Protein AF-A0A5B0SHK6-F1 (afdb_monomer_lite)

Structure (mmCIF, N/CA/C/O backbone):
data_AF-A0A5B0SHK6-F1
#
_entry.id   AF-A0A5B0SHK6-F1
#
loop_
_atom_site.group_PDB
_atom_site.id
_atom_site.type_symbol
_atom_site.label_atom_id
_atom_site.label_alt_id
_atom_site.label_comp_id
_atom_site.label_asym_id
_atom_site.label_entity_id
_atom_site.label_seq_id
_atom_site.pdbx_PDB_ins_code
_atom_site.Cartn_x
_atom_site.Cartn_y
_atom_site.Cartn_z
_atom_site.occupancy
_atom_site.B_iso_or_equiv
_atom_site.auth_seq_id
_atom_site.auth_comp_id
_atom_site.auth_asym_id
_atom_site.auth_atom_id
_atom_site.pdbx_PDB_model_num
ATOM 1 N N . MET A 1 1 ? 5.334 30.675 -47.150 1.00 44.50 1 MET A N 1
ATOM 2 C CA . MET A 1 1 ? 5.405 29.320 -46.561 1.00 44.50 1 MET A CA 1
ATOM 3 C C . MET A 1 1 ? 6.608 29.269 -45.639 1.00 44.50 1 MET A C 1
ATOM 5 O O . MET A 1 1 ? 7.702 29.411 -46.155 1.00 44.50 1 MET A O 1
ATOM 9 N N . GLN A 1 2 ? 6.407 29.145 -44.325 1.00 49.78 2 GLN A N 1
ATOM 10 C CA . GLN A 1 2 ? 7.325 28.514 -43.357 1.00 49.78 2 GLN A CA 1
ATOM 11 C C . GLN A 1 2 ? 6.732 28.705 -41.952 1.00 49.78 2 GLN A C 1
ATOM 13 O O . GLN A 1 2 ? 7.138 29.565 -41.182 1.00 49.78 2 GLN A O 1
ATOM 18 N N . VAL A 1 3 ? 5.706 27.908 -41.653 1.00 51.22 3 VAL A N 1
ATOM 19 C CA . VAL A 1 3 ? 5.102 27.777 -40.319 1.00 51.22 3 VAL A CA 1
ATOM 20 C C . VAL A 1 3 ? 5.213 26.305 -39.939 1.00 51.22 3 VAL A C 1
ATOM 22 O O . VAL A 1 3 ? 4.234 25.572 -39.962 1.00 51.22 3 VAL A O 1
ATOM 25 N N . SER A 1 4 ? 6.430 25.794 -39.760 1.00 51.03 4 SER A N 1
ATOM 26 C CA . SER A 1 4 ? 6.614 24.361 -39.480 1.00 51.03 4 SER A CA 1
ATOM 27 C C . SER A 1 4 ? 7.931 24.073 -38.770 1.00 51.03 4 SER A C 1
ATOM 29 O O . SER A 1 4 ? 8.702 23.273 -39.277 1.00 51.03 4 SER A O 1
ATOM 31 N N . LYS A 1 5 ? 8.234 24.730 -37.639 1.00 51.75 5 LYS A N 1
ATOM 32 C CA . LYS A 1 5 ? 9.347 24.315 -36.748 1.00 51.75 5 LYS A CA 1
ATOM 33 C C . LYS A 1 5 ? 9.120 24.623 -35.261 1.00 51.75 5 LYS A C 1
ATOM 35 O O . LYS A 1 5 ? 10.064 24.880 -34.526 1.00 51.75 5 LYS A O 1
ATOM 40 N N . MET A 1 6 ? 7.883 24.571 -34.790 1.00 55.31 6 MET A N 1
ATOM 41 C CA . MET A 1 6 ? 7.604 24.436 -33.359 1.00 55.31 6 MET A CA 1
ATOM 42 C C . MET A 1 6 ? 6.617 23.290 -33.210 1.00 55.31 6 MET A C 1
ATOM 44 O O . MET A 1 6 ? 5.772 23.124 -34.079 1.00 55.31 6 MET A O 1
ATOM 48 N N . ILE A 1 7 ? 6.711 22.540 -32.116 1.00 57.28 7 ILE A N 1
ATOM 49 C CA . ILE A 1 7 ? 5.933 21.331 -31.799 1.00 57.28 7 ILE A CA 1
ATOM 50 C C . ILE A 1 7 ? 6.586 20.048 -32.351 1.00 57.28 7 ILE A C 1
ATOM 52 O O . ILE A 1 7 ? 6.154 19.478 -33.349 1.00 57.28 7 ILE A O 1
ATOM 56 N N . PRO A 1 8 ? 7.641 19.563 -31.671 1.00 50.72 8 PRO A N 1
ATOM 57 C CA . PRO A 1 8 ? 7.585 18.150 -31.289 1.00 50.72 8 PRO A CA 1
ATOM 58 C C . PRO A 1 8 ? 7.971 17.895 -29.823 1.00 50.72 8 PRO A C 1
ATOM 60 O O . PRO A 1 8 ? 8.125 16.747 -29.429 1.00 50.72 8 PRO A O 1
ATOM 63 N N . ILE A 1 9 ? 8.123 18.936 -28.997 1.00 53.75 9 ILE A N 1
ATOM 64 C CA . ILE A 1 9 ? 8.550 18.766 -27.594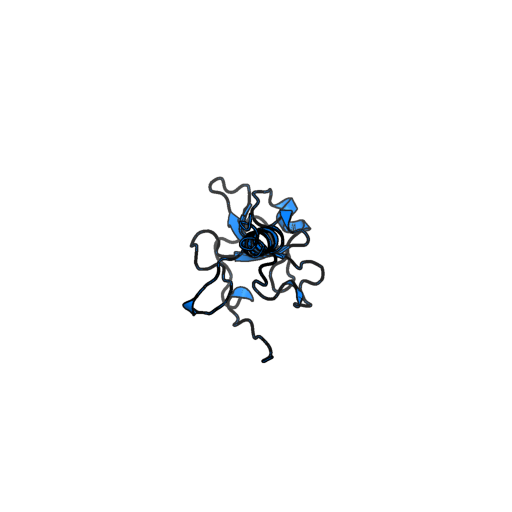 1.00 53.75 9 ILE A CA 1
ATOM 65 C C . ILE A 1 9 ? 7.351 18.450 -26.680 1.00 53.75 9 ILE A C 1
ATOM 67 O O . ILE A 1 9 ? 7.462 17.635 -25.770 1.00 53.75 9 ILE A O 1
ATOM 71 N N . SER A 1 10 ? 6.170 19.014 -26.958 1.00 49.41 10 SER A N 1
ATOM 72 C CA . SER A 1 10 ? 4.990 18.851 -26.091 1.00 49.41 10 SER A CA 1
ATOM 73 C C . SER A 1 10 ? 4.385 17.443 -26.099 1.00 49.41 10 SER A C 1
ATOM 75 O O . SER A 1 10 ? 3.747 17.056 -25.128 1.00 49.41 10 SER A O 1
ATOM 77 N N . VAL A 1 11 ? 4.593 16.657 -27.161 1.00 51.72 11 VAL A N 1
ATOM 78 C CA . VAL A 1 11 ? 4.033 15.295 -27.258 1.00 51.72 11 VAL A CA 1
ATOM 79 C C . VAL A 1 11 ? 4.858 14.291 -26.443 1.00 51.72 11 VAL A C 1
ATOM 81 O O . VAL A 1 11 ? 4.294 13.366 -25.870 1.00 51.72 11 VAL A O 1
ATOM 84 N N . VAL A 1 12 ? 6.172 14.501 -26.304 1.00 51.41 12 VAL A N 1
ATOM 85 C CA . VAL A 1 12 ? 7.051 13.590 -25.544 1.00 51.41 12 VAL A CA 1
ATOM 86 C C . VAL A 1 12 ? 6.773 13.665 -24.036 1.00 51.41 12 VAL A C 1
ATOM 88 O O . VAL A 1 12 ? 6.736 12.631 -23.373 1.00 51.41 12 VAL A O 1
ATOM 91 N N . LEU A 1 13 ? 6.493 14.862 -23.505 1.00 50.22 13 LEU A N 1
ATOM 92 C CA . LEU A 1 13 ? 6.146 15.058 -22.088 1.00 50.22 13 LEU A CA 1
ATOM 93 C C . LEU A 1 13 ? 4.796 14.424 -21.712 1.00 50.22 13 LEU A C 1
ATOM 95 O O . LEU A 1 13 ? 4.660 13.866 -20.626 1.00 50.22 13 LEU A O 1
ATOM 99 N N . LEU A 1 14 ? 3.811 14.456 -22.615 1.00 45.75 14 LEU A N 1
ATOM 100 C CA . LEU A 1 14 ? 2.497 13.851 -22.365 1.00 45.75 14 LEU A CA 1
ATOM 101 C C . LEU A 1 14 ? 2.547 12.316 -22.382 1.00 45.75 14 LEU A C 1
ATOM 103 O O . LEU A 1 14 ? 1.844 11.681 -21.603 1.00 45.75 14 LEU A O 1
ATOM 107 N N . ILE A 1 15 ? 3.404 11.717 -23.217 1.00 47.12 15 ILE A N 1
ATOM 108 C CA . ILE A 1 15 ? 3.550 10.254 -23.282 1.00 47.12 15 ILE A CA 1
ATOM 109 C C . ILE A 1 15 ? 4.300 9.719 -22.051 1.00 47.12 15 ILE A C 1
ATOM 111 O O . ILE A 1 15 ? 3.916 8.680 -21.522 1.00 47.12 15 ILE A O 1
ATOM 115 N N . GLN A 1 16 ? 5.302 10.442 -21.530 1.00 42.69 16 GLN A N 1
ATOM 116 C CA . GLN A 1 16 ? 5.944 10.070 -20.259 1.00 42.69 16 GLN A CA 1
ATOM 117 C C . GLN A 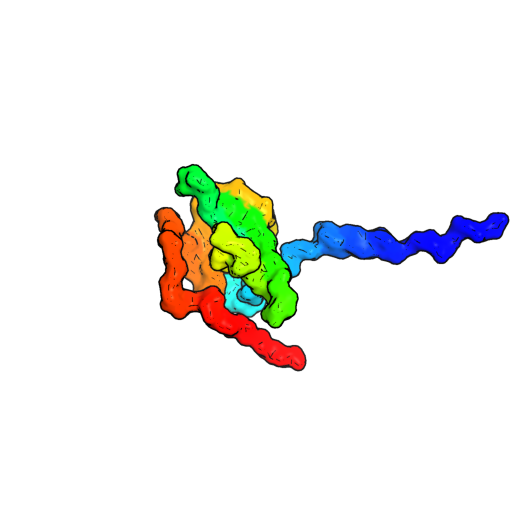1 16 ? 4.957 10.132 -19.085 1.00 42.69 16 GLN A C 1
ATOM 119 O O . GLN A 1 16 ? 4.914 9.202 -18.291 1.00 42.69 16 GLN A O 1
ATOM 124 N N . SER A 1 17 ? 4.074 11.137 -19.037 1.00 41.66 17 SER A N 1
ATOM 125 C CA . SER A 1 17 ? 3.048 11.240 -17.986 1.00 41.66 17 SER A CA 1
ATOM 126 C C . SER A 1 17 ? 2.021 10.098 -17.988 1.00 41.66 17 SER A C 1
ATOM 128 O O . SER A 1 17 ? 1.370 9.886 -16.970 1.00 41.66 17 SER A O 1
ATOM 130 N N . MET A 1 18 ? 1.844 9.387 -19.107 1.00 37.25 18 MET A N 1
ATOM 131 C CA . MET A 1 18 ? 0.902 8.264 -19.223 1.00 37.25 18 MET A CA 1
ATOM 132 C C . MET A 1 18 ? 1.572 6.891 -19.055 1.00 37.25 18 MET A C 1
ATOM 134 O O . MET A 1 18 ? 0.873 5.904 -18.858 1.00 37.25 18 MET A O 1
ATOM 138 N N . MET A 1 19 ? 2.906 6.814 -19.130 1.00 39.22 19 MET A N 1
ATOM 139 C CA . MET A 1 19 ? 3.669 5.558 -19.040 1.00 39.22 19 MET A CA 1
ATOM 140 C C . MET A 1 19 ? 4.419 5.366 -17.716 1.00 39.22 19 MET A C 1
ATOM 142 O O . MET A 1 19 ? 4.986 4.297 -17.497 1.00 39.22 19 MET A O 1
ATOM 146 N N . THR A 1 20 ? 4.442 6.355 -16.822 1.00 40.34 20 THR A N 1
ATOM 147 C CA . THR A 1 20 ? 5.224 6.266 -15.581 1.00 40.34 20 THR A CA 1
ATOM 148 C C . THR A 1 20 ? 4.419 6.692 -14.361 1.00 40.34 20 THR A C 1
ATOM 150 O O . THR A 1 20 ? 4.634 7.767 -13.813 1.00 40.34 20 THR A O 1
ATOM 153 N N . CYS A 1 21 ? 3.548 5.811 -13.877 1.00 42.41 21 CYS A N 1
ATOM 154 C CA . CYS A 1 21 ? 3.245 5.762 -12.443 1.00 42.41 21 CYS A CA 1
ATOM 155 C C . CYS A 1 21 ? 3.904 4.533 -11.798 1.00 42.41 21 CYS A C 1
ATOM 157 O O . CYS A 1 21 ? 3.420 4.002 -10.807 1.00 42.41 21 CYS A O 1
ATOM 159 N N . TYR A 1 22 ? 5.054 4.100 -12.332 1.00 49.88 22 TYR A N 1
ATOM 160 C CA . TYR A 1 22 ? 6.034 3.348 -11.551 1.00 49.88 22 TYR A CA 1
ATOM 161 C C . TYR A 1 22 ? 6.683 4.318 -10.573 1.00 49.88 22 TYR A C 1
ATOM 163 O O . TYR A 1 22 ? 7.785 4.822 -10.786 1.00 49.88 22 TYR A O 1
ATOM 171 N N . VAL A 1 23 ? 5.950 4.643 -9.518 1.00 53.69 23 VAL A N 1
ATOM 172 C CA . VAL A 1 23 ? 6.531 5.353 -8.400 1.00 53.69 23 VAL A CA 1
ATOM 173 C C . VAL A 1 23 ? 7.444 4.352 -7.701 1.00 53.69 23 VAL A C 1
ATOM 175 O O . VAL A 1 23 ? 6.967 3.367 -7.143 1.00 53.69 23 VAL A O 1
ATOM 178 N N . GLN A 1 24 ? 8.762 4.569 -7.761 1.00 59.62 24 GLN A N 1
ATOM 179 C CA . GLN A 1 24 ? 9.735 3.852 -6.928 1.00 59.62 24 GLN A CA 1
ATOM 180 C C . GLN A 1 24 ? 9.560 4.294 -5.464 1.00 59.62 24 GLN A C 1
ATOM 182 O O . GLN A 1 24 ? 10.412 4.958 -4.881 1.00 59.62 24 GLN A O 1
ATOM 187 N N . GLY A 1 25 ? 8.401 3.990 -4.883 1.00 63.97 25 GLY A N 1
ATOM 188 C CA . GLY A 1 25 ? 8.142 4.140 -3.462 1.00 63.97 25 GLY A CA 1
ATOM 189 C C . GLY A 1 25 ? 8.741 2.957 -2.716 1.00 63.97 25 GLY A C 1
ATOM 190 O O . GLY A 1 25 ? 8.545 1.811 -3.116 1.00 63.97 25 GLY A O 1
ATOM 191 N N . PHE A 1 26 ? 9.485 3.238 -1.645 1.00 75.81 26 PHE A N 1
ATOM 192 C CA . PHE A 1 26 ? 9.889 2.235 -0.639 1.00 75.81 26 PHE A CA 1
ATOM 193 C C . PHE A 1 26 ? 10.686 1.036 -1.184 1.00 75.81 26 PHE A C 1
ATOM 195 O O . PHE A 1 26 ? 10.739 -0.021 -0.563 1.00 75.81 26 PHE A O 1
ATOM 202 N N . ASP A 1 27 ? 11.292 1.203 -2.361 1.00 80.81 27 ASP A N 1
ATOM 203 C CA . ASP A 1 27 ? 12.143 0.223 -3.035 1.00 80.81 27 ASP A CA 1
ATOM 204 C C . ASP A 1 27 ? 11.491 -1.151 -3.315 1.00 80.81 27 ASP A C 1
ATOM 206 O O . ASP A 1 27 ? 12.192 -2.153 -3.429 1.00 80.81 27 ASP A O 1
ATOM 210 N N . CYS A 1 28 ? 10.161 -1.227 -3.493 1.00 87.62 28 CYS A N 1
ATOM 211 C CA . CYS A 1 28 ? 9.454 -2.493 -3.781 1.00 87.62 28 CYS A CA 1
ATOM 212 C C . CYS A 1 28 ? 10.068 -3.283 -4.956 1.00 87.62 28 CYS A C 1
ATOM 214 O O . CYS A 1 28 ? 10.144 -4.509 -4.922 1.00 87.62 28 CYS A O 1
ATOM 216 N N . GLN A 1 29 ? 10.557 -2.585 -5.987 1.00 85.56 29 GLN A N 1
ATOM 217 C CA . GLN A 1 29 ? 11.166 -3.204 -7.165 1.00 85.56 29 GLN A CA 1
ATOM 218 C C . GLN A 1 29 ? 12.507 -3.902 -6.871 1.00 85.56 29 GLN A C 1
ATOM 220 O O . GLN A 1 29 ? 12.787 -4.934 -7.482 1.00 85.56 29 GLN A O 1
ATOM 225 N N . ASN A 1 30 ? 13.334 -3.360 -5.968 1.00 83.69 30 ASN A N 1
ATOM 226 C CA . ASN A 1 30 ? 14.666 -3.907 -5.667 1.00 83.69 30 ASN A CA 1
ATOM 227 C C . ASN A 1 30 ? 14.735 -4.618 -4.304 1.00 83.69 30 ASN A C 1
ATOM 229 O O . ASN A 1 30 ? 15.762 -5.204 -3.952 1.00 83.69 30 ASN A O 1
ATOM 233 N N . ASN A 1 31 ? 13.643 -4.621 -3.544 1.00 86.19 31 ASN A N 1
ATOM 234 C CA . ASN A 1 31 ? 13.559 -5.270 -2.248 1.00 86.19 31 ASN A CA 1
ATOM 235 C C . ASN A 1 31 ? 13.306 -6.781 -2.390 1.00 86.19 31 ASN A C 1
ATOM 237 O O . ASN A 1 31 ? 12.209 -7.240 -2.713 1.00 86.19 31 ASN A O 1
ATOM 241 N N . TYR A 1 32 ? 14.330 -7.579 -2.074 1.00 89.50 32 TYR A N 1
ATOM 242 C CA . TYR A 1 32 ? 14.286 -9.043 -2.173 1.00 89.50 32 TYR A CA 1
ATOM 243 C C . TYR A 1 32 ? 13.200 -9.703 -1.306 1.00 89.50 32 TYR A C 1
ATOM 245 O O . TYR A 1 32 ? 12.813 -10.837 -1.586 1.00 89.50 32 TYR A O 1
ATOM 253 N N . LYS A 1 33 ? 12.714 -9.032 -0.251 1.00 89.19 33 LYS A N 1
ATOM 254 C CA . LYS A 1 33 ? 11.676 -9.574 0.640 1.00 89.19 33 LYS A CA 1
ATOM 255 C C . LYS A 1 33 ? 10.293 -9.591 -0.013 1.00 89.19 33 LYS A C 1
ATOM 257 O O . LYS A 1 33 ? 9.455 -10.400 0.363 1.00 89.19 33 LYS A O 1
ATOM 262 N N . VAL A 1 34 ? 10.075 -8.728 -1.002 1.00 90.50 34 VAL A N 1
ATOM 263 C CA . VAL A 1 34 ? 8.820 -8.576 -1.753 1.00 90.50 34 VAL A CA 1
ATOM 264 C C . VAL A 1 34 ? 9.026 -8.910 -3.232 1.00 90.50 34 VAL A C 1
ATOM 266 O O . VAL A 1 34 ? 8.387 -8.342 -4.114 1.00 90.50 34 VAL A O 1
ATOM 269 N N . TRP A 1 35 ? 9.939 -9.840 -3.535 1.00 90.06 35 TRP A N 1
ATOM 270 C CA . TRP A 1 35 ? 10.217 -10.229 -4.916 1.00 90.06 35 TRP A CA 1
ATOM 271 C C . TRP A 1 35 ? 8.939 -10.718 -5.619 1.00 90.06 35 TRP A C 1
ATOM 273 O O . TRP A 1 35 ? 8.247 -11.605 -5.124 1.00 90.06 35 TRP A O 1
ATOM 283 N N . GLY A 1 36 ? 8.626 -10.117 -6.771 1.00 91.00 36 GLY A N 1
ATOM 284 C CA . GLY A 1 36 ? 7.375 -10.351 -7.503 1.00 91.00 36 GLY A CA 1
ATOM 285 C C . GLY A 1 36 ? 6.272 -9.323 -7.227 1.00 91.00 36 GLY A C 1
ATOM 286 O O . GLY A 1 36 ? 5.245 -9.376 -7.892 1.00 91.00 36 GLY A O 1
ATOM 287 N N . PHE A 1 37 ? 6.502 -8.363 -6.325 1.00 93.25 37 PHE A N 1
ATOM 288 C CA . PHE A 1 37 ? 5.560 -7.299 -5.966 1.00 93.25 37 PHE A CA 1
ATOM 289 C C . PHE A 1 37 ? 6.186 -5.913 -6.223 1.00 93.25 37 PHE A C 1
ATOM 291 O O . PHE A 1 37 ? 6.547 -5.213 -5.280 1.00 93.25 37 PHE A O 1
ATOM 298 N N . PRO A 1 38 ? 6.409 -5.503 -7.485 1.00 91.38 38 PRO A N 1
ATOM 299 C CA . PRO A 1 38 ? 7.230 -4.328 -7.782 1.00 91.38 38 PRO A CA 1
ATOM 300 C C . PRO A 1 38 ? 6.495 -2.986 -7.628 1.00 91.38 38 PRO A C 1
ATOM 302 O O . PRO A 1 38 ? 7.136 -1.940 -7.730 1.00 91.38 38 PRO A O 1
ATOM 305 N N . HIS A 1 39 ? 5.176 -2.987 -7.419 1.00 91.56 39 HIS A N 1
ATOM 306 C CA . HIS A 1 39 ? 4.358 -1.774 -7.461 1.00 91.56 39 HIS A CA 1
ATOM 307 C C . HIS A 1 39 ? 4.123 -1.202 -6.065 1.00 91.56 39 HIS A C 1
ATOM 309 O O . HIS A 1 39 ? 3.490 -1.841 -5.232 1.00 91.56 39 HIS A O 1
ATOM 315 N N . ALA A 1 40 ? 4.616 0.009 -5.813 1.00 90.75 40 ALA A N 1
ATOM 316 C CA . ALA A 1 40 ? 4.477 0.666 -4.519 1.00 90.75 40 ALA A CA 1
ATOM 317 C C . ALA A 1 40 ? 3.156 1.436 -4.404 1.00 90.75 40 ALA A C 1
ATOM 319 O O . ALA A 1 40 ? 2.764 2.151 -5.329 1.00 90.75 40 ALA A O 1
ATOM 320 N N . GLY A 1 41 ? 2.515 1.343 -3.241 1.00 91.38 41 GLY A N 1
ATOM 321 C CA . GLY A 1 41 ? 1.268 2.035 -2.931 1.00 91.38 41 GLY A CA 1
ATOM 322 C C . GLY A 1 41 ? 1.194 2.520 -1.492 1.00 91.38 41 GLY A C 1
ATOM 323 O O . GLY A 1 41 ? 1.939 2.061 -0.624 1.00 91.38 41 GLY A O 1
ATOM 324 N N . CYS A 1 42 ? 0.240 3.409 -1.247 1.00 90.25 42 CYS A N 1
ATOM 325 C CA . CYS A 1 42 ? -0.271 3.693 0.087 1.00 90.25 42 CYS A CA 1
ATOM 326 C C . CYS A 1 42 ? -1.697 3.174 0.199 1.00 90.25 42 CYS A C 1
ATOM 328 O O . CYS A 1 42 ? -2.461 3.329 -0.751 1.00 90.25 42 CYS A O 1
ATOM 330 N N . LEU A 1 43 ? -2.077 2.593 1.335 1.00 91.00 43 LEU A N 1
ATOM 331 C CA . LEU A 1 43 ? -3.441 2.116 1.573 1.00 91.00 43 LEU A CA 1
ATOM 332 C C . LEU A 1 43 ? -4.117 2.813 2.744 1.00 91.00 43 LEU A C 1
ATOM 334 O O . LEU A 1 43 ? -3.474 3.200 3.720 1.00 91.00 43 LEU A O 1
ATOM 338 N N . LYS A 1 44 ? -5.447 2.843 2.659 1.00 90.12 44 LYS A N 1
ATOM 339 C CA . LYS A 1 44 ? -6.363 3.135 3.759 1.00 90.12 44 LYS A CA 1
ATOM 340 C C . LYS A 1 44 ? -7.515 2.145 3.793 1.00 90.12 44 LYS A C 1
ATOM 342 O O . LYS A 1 44 ? -7.847 1.528 2.782 1.00 90.12 44 LYS A O 1
ATOM 347 N N . VAL A 1 45 ? -8.178 2.050 4.940 1.00 90.25 45 VAL A N 1
ATOM 348 C CA . VAL A 1 45 ? -9.480 1.377 5.052 1.00 90.25 45 VAL A CA 1
ATOM 349 C C . VAL A 1 45 ? -10.580 2.367 4.673 1.00 90.25 45 VAL A C 1
ATOM 351 O O . VAL A 1 45 ? -10.547 3.524 5.087 1.00 90.25 45 VAL A O 1
ATOM 354 N N . THR A 1 46 ? -11.560 1.933 3.884 1.00 90.12 46 THR A N 1
ATOM 355 C CA . THR A 1 46 ? -12.722 2.762 3.535 1.00 90.12 46 THR A CA 1
ATOM 356 C C . THR A 1 46 ? -13.572 3.085 4.766 1.00 90.12 46 THR A C 1
ATOM 358 O O . THR A 1 46 ? -13.583 2.344 5.746 1.00 90.12 46 THR A O 1
ATOM 361 N N . ALA A 1 47 ? -14.346 4.174 4.717 1.00 87.62 47 ALA A N 1
ATOM 362 C CA . ALA A 1 47 ? -15.156 4.626 5.856 1.00 87.62 47 ALA A CA 1
ATOM 363 C C . ALA A 1 47 ? -16.183 3.586 6.359 1.00 87.62 47 ALA A C 1
ATOM 365 O O . ALA A 1 47 ? -16.590 3.629 7.517 1.00 87.62 47 ALA A O 1
ATOM 366 N N . ASP A 1 48 ? -16.604 2.646 5.505 1.00 88.00 48 ASP A N 1
ATOM 367 C CA . ASP A 1 48 ? -17.501 1.544 5.870 1.00 88.00 48 ASP A CA 1
ATOM 368 C C . ASP A 1 48 ? -16.784 0.347 6.525 1.00 88.00 48 ASP A C 1
ATOM 370 O O . ASP A 1 48 ? -17.448 -0.590 6.973 1.00 88.00 48 ASP A O 1
ATOM 374 N N . GLY A 1 49 ? -15.448 0.364 6.577 1.00 87.31 49 GLY A N 1
ATOM 375 C CA . GLY A 1 49 ? -14.624 -0.678 7.179 1.00 87.31 49 GLY A CA 1
ATOM 376 C C . GLY A 1 49 ? -14.574 -1.989 6.394 1.00 87.31 49 GLY A C 1
ATOM 377 O O . GLY A 1 49 ? -14.182 -3.005 6.964 1.00 87.31 49 GLY A O 1
ATOM 378 N N . LYS A 1 50 ? -15.019 -2.014 5.129 1.00 90.44 50 LYS A N 1
ATOM 379 C CA . LYS A 1 50 ? -15.172 -3.261 4.350 1.00 90.44 50 LYS A CA 1
ATOM 380 C C . LYS A 1 50 ? -14.164 -3.430 3.228 1.00 90.44 50 LYS A C 1
ATOM 382 O O . LYS A 1 50 ? -13.973 -4.552 2.769 1.00 90.44 50 LYS A O 1
ATOM 387 N N . GLN A 1 51 ? -13.585 -2.335 2.761 1.00 93.50 51 GLN A N 1
ATOM 388 C CA . GLN A 1 51 ? -12.695 -2.301 1.613 1.00 93.50 51 GLN A CA 1
ATOM 389 C C . GLN A 1 51 ? -11.418 -1.555 1.977 1.00 93.50 51 GLN A C 1
ATOM 391 O O . GLN A 1 51 ? -11.315 -0.895 3.018 1.00 93.50 51 GLN A O 1
ATOM 396 N N . VAL A 1 52 ? -10.443 -1.667 1.092 1.00 92.88 52 VAL A N 1
ATOM 397 C CA . VAL A 1 52 ? -9.257 -0.830 1.102 1.00 92.88 52 VAL A CA 1
ATOM 398 C C . VAL A 1 52 ? -9.247 0.035 -0.138 1.00 92.88 52 VAL A C 1
ATOM 400 O O . VAL A 1 52 ? -9.683 -0.398 -1.201 1.00 92.88 52 VAL A O 1
ATOM 403 N N . ALA A 1 53 ? -8.768 1.259 0.015 1.00 93.12 53 ALA A N 1
ATOM 404 C CA . ALA A 1 53 ? -8.445 2.130 -1.100 1.00 93.12 53 ALA A CA 1
ATOM 405 C C . ALA A 1 53 ? -6.932 2.307 -1.133 1.00 93.12 53 ALA A C 1
ATOM 407 O O . ALA A 1 53 ? -6.314 2.489 -0.079 1.00 93.12 53 ALA A O 1
ATOM 408 N N . THR A 1 54 ? -6.349 2.262 -2.325 1.00 92.81 54 THR A N 1
ATOM 409 C CA . THR A 1 54 ? -4.924 2.494 -2.538 1.00 92.81 54 THR A CA 1
ATOM 410 C C . THR A 1 54 ? -4.695 3.738 -3.380 1.00 92.81 54 THR A C 1
ATOM 412 O O . THR A 1 54 ? -5.543 4.138 -4.174 1.00 92.81 54 THR A O 1
ATOM 415 N N . ILE A 1 55 ? -3.530 4.354 -3.216 1.00 90.00 55 ILE A N 1
ATOM 416 C CA . ILE A 1 55 ? -3.043 5.442 -4.066 1.00 90.00 55 ILE A CA 1
ATOM 417 C C . ILE A 1 55 ? -1.574 5.218 -4.404 1.00 90.00 55 ILE A C 1
ATOM 419 O O . ILE A 1 55 ? -0.850 4.540 -3.670 1.00 90.00 55 ILE A O 1
ATOM 423 N N . ALA A 1 56 ? -1.122 5.833 -5.496 1.00 88.00 56 ALA A N 1
ATOM 424 C CA . ALA A 1 56 ? 0.305 5.998 -5.724 1.00 88.00 56 ALA A CA 1
ATOM 425 C C . ALA A 1 56 ? 0.898 6.843 -4.580 1.00 88.00 56 ALA A C 1
ATOM 427 O O . ALA A 1 56 ? 0.281 7.841 -4.189 1.00 88.00 56 ALA A O 1
ATOM 428 N N . PRO A 1 57 ? 2.064 6.467 -4.029 1.00 86.19 57 PRO A N 1
ATOM 429 C CA . PRO A 1 57 ? 2.623 7.186 -2.902 1.00 86.19 57 PRO A CA 1
ATOM 430 C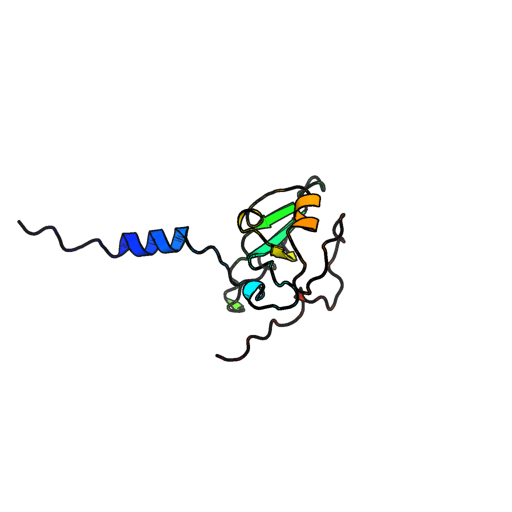 C . PRO A 1 57 ? 2.993 8.614 -3.332 1.00 86.19 57 PRO A C 1
ATOM 432 O O . PRO A 1 57 ? 3.625 8.788 -4.377 1.00 86.19 57 PRO A O 1
ATOM 435 N N . PRO A 1 58 ? 2.589 9.646 -2.574 1.00 83.69 58 PRO A N 1
ATOM 436 C CA . PRO A 1 58 ? 2.873 11.030 -2.928 1.00 83.69 58 PRO A CA 1
ATOM 437 C C . PRO A 1 58 ? 4.352 11.382 -2.707 1.00 83.69 58 PRO A C 1
ATOM 439 O O . PRO A 1 58 ? 5.031 10.818 -1.845 1.00 83.69 58 PRO A O 1
ATOM 442 N N . TRP A 1 59 ? 4.867 12.320 -3.507 1.00 81.38 59 TRP A N 1
ATOM 443 C CA . TRP A 1 59 ? 6.232 12.834 -3.372 1.00 81.38 59 TRP A CA 1
ATOM 444 C C . TRP A 1 59 ? 6.336 13.788 -2.177 1.00 81.38 59 TRP A C 1
ATOM 446 O O . TRP A 1 59 ? 5.644 14.804 -2.126 1.00 81.38 59 TRP A O 1
ATOM 456 N N . ASN A 1 60 ? 7.219 13.476 -1.228 1.00 78.06 60 ASN A N 1
ATOM 457 C CA . ASN A 1 60 ? 7.562 14.326 -0.095 1.00 78.06 60 ASN A CA 1
ATOM 458 C C . ASN A 1 60 ? 8.832 15.125 -0.421 1.00 78.06 60 ASN A C 1
ATOM 460 O O . ASN A 1 60 ? 9.935 14.577 -0.421 1.00 78.06 60 ASN A O 1
ATOM 464 N N . GLU A 1 61 ? 8.662 16.424 -0.684 1.00 78.19 61 GLU A N 1
ATOM 465 C CA . GLU A 1 61 ? 9.749 17.349 -1.041 1.00 78.19 61 GLU A CA 1
ATOM 466 C C . GLU A 1 61 ? 10.804 17.476 0.066 1.00 78.19 61 GLU A C 1
ATOM 468 O O . GLU A 1 61 ? 12.003 17.448 -0.209 1.00 78.19 61 GLU A O 1
ATOM 473 N N . GLU A 1 62 ? 10.372 17.561 1.330 1.00 77.44 62 GLU A N 1
ATOM 474 C CA . GLU A 1 62 ? 11.261 17.737 2.486 1.00 77.44 62 GLU A CA 1
ATOM 475 C C . GLU A 1 62 ? 12.223 16.557 2.637 1.00 77.44 62 GLU A C 1
ATOM 477 O O . GLU A 1 62 ? 13.410 16.734 2.911 1.00 77.44 62 GLU A O 1
ATOM 482 N N . ARG A 1 63 ? 11.717 15.342 2.415 1.00 72.12 63 ARG A N 1
ATOM 483 C CA . ARG A 1 63 ? 12.509 14.111 2.488 1.00 72.12 63 ARG A CA 1
ATOM 484 C C . ARG A 1 63 ? 13.076 13.681 1.132 1.00 72.12 63 ARG A C 1
ATOM 486 O O . ARG A 1 63 ? 13.795 12.684 1.084 1.00 72.12 63 ARG A O 1
ATOM 493 N N . SER A 1 64 ? 12.741 14.403 0.058 1.00 77.31 64 SER A N 1
ATOM 494 C CA . SER A 1 64 ? 13.076 14.082 -1.337 1.00 77.31 64 SER A CA 1
ATOM 495 C C . SER A 1 64 ? 12.802 12.614 -1.688 1.00 77.31 64 SER A C 1
ATOM 497 O O . SER A 1 64 ? 13.655 11.921 -2.244 1.00 77.31 64 SER A O 1
ATOM 499 N N . ARG A 1 65 ? 11.626 12.112 -1.294 1.00 74.25 65 ARG A N 1
ATOM 500 C CA . ARG A 1 65 ? 11.234 10.705 -1.475 1.00 74.25 65 ARG A CA 1
ATOM 501 C C . ARG A 1 65 ? 9.724 10.529 -1.481 1.00 74.25 65 ARG A C 1
ATOM 503 O O . ARG A 1 65 ? 8.999 11.346 -0.928 1.00 74.25 65 ARG A O 1
ATOM 510 N N . TYR A 1 66 ? 9.252 9.413 -2.021 1.00 78.88 66 TYR A N 1
ATOM 511 C CA . TYR A 1 66 ? 7.849 9.019 -1.907 1.00 78.88 66 TYR A CA 1
ATOM 512 C C . TYR A 1 66 ? 7.541 8.496 -0.497 1.00 78.88 66 TYR A C 1
ATOM 514 O O . TYR A 1 66 ? 8.339 7.726 0.052 1.00 78.88 66 TYR A O 1
ATOM 522 N N . TYR A 1 67 ? 6.435 8.958 0.101 1.00 77.94 67 TYR A N 1
ATOM 523 C CA . TYR A 1 67 ? 6.014 8.572 1.452 1.00 77.94 67 TYR A CA 1
ATOM 524 C C . TYR A 1 67 ? 4.501 8.658 1.658 1.00 77.94 67 TYR A C 1
ATOM 526 O O . TYR A 1 67 ? 3.841 9.527 1.103 1.00 77.94 67 TYR A O 1
ATOM 534 N N . CYS A 1 68 ? 3.964 7.759 2.478 1.00 82.44 68 CYS A N 1
ATOM 535 C CA . CYS A 1 68 ? 2.532 7.626 2.746 1.00 82.44 68 CYS A CA 1
ATOM 536 C C . CYS A 1 68 ? 1.992 8.576 3.835 1.00 82.44 68 CYS A C 1
ATOM 538 O O . CYS A 1 68 ? 0.800 8.605 4.102 1.00 82.44 68 CYS A O 1
ATOM 540 N N . ASP A 1 69 ? 2.849 9.399 4.441 1.00 71.31 69 ASP A N 1
ATOM 541 C CA . ASP A 1 69 ? 2.538 10.238 5.608 1.00 71.31 69 ASP A CA 1
ATOM 542 C C . ASP A 1 69 ? 2.106 11.667 5.251 1.00 71.31 69 ASP A C 1
ATOM 544 O O . ASP A 1 69 ? 1.870 12.487 6.137 1.00 71.31 69 ASP A O 1
ATOM 548 N N . LEU A 1 70 ? 1.998 11.976 3.957 1.00 64.75 70 LEU A N 1
ATOM 549 C CA . LEU A 1 70 ? 1.481 13.261 3.483 1.00 64.75 70 LEU A CA 1
ATOM 550 C C . LEU A 1 70 ? -0.048 13.335 3.528 1.00 64.75 70 LEU A C 1
ATOM 552 O O . LEU A 1 70 ? -0.601 14.432 3.584 1.00 64.75 70 LEU A O 1
ATOM 556 N N . ASP A 1 71 ? -0.720 12.185 3.504 1.00 66.31 71 ASP A N 1
ATOM 557 C CA . ASP A 1 71 ? -2.164 12.076 3.675 1.00 66.31 71 ASP A CA 1
ATOM 558 C C . ASP A 1 71 ? -2.441 11.211 4.906 1.00 66.31 71 ASP A C 1
ATOM 560 O O . ASP A 1 71 ? -2.119 10.024 4.932 1.00 66.31 71 ASP A O 1
ATOM 564 N N . SER A 1 72 ? -3.051 11.819 5.925 1.00 67.88 72 SER A N 1
ATOM 565 C CA . SER A 1 72 ? -3.355 11.180 7.210 1.00 67.88 72 SER A CA 1
ATOM 566 C C . SER A 1 72 ? -4.241 9.944 7.090 1.00 67.88 72 SER A C 1
ATOM 568 O O . SER A 1 72 ? -4.364 9.179 8.038 1.00 67.88 72 SER A O 1
ATOM 570 N N . GLU A 1 73 ? -4.933 9.767 5.965 1.00 78.69 73 GLU A N 1
ATOM 571 C CA . GLU A 1 73 ? -5.774 8.593 5.774 1.00 78.69 73 GLU A CA 1
ATOM 572 C C . GLU A 1 73 ? -4.996 7.401 5.205 1.00 78.69 73 GLU A C 1
ATOM 574 O O . GLU A 1 73 ? -5.351 6.261 5.495 1.00 78.69 73 GLU A O 1
ATOM 579 N N . TYR A 1 74 ? -3.937 7.639 4.426 1.00 79.25 74 TYR A N 1
ATOM 580 C CA . TYR A 1 74 ? -3.212 6.616 3.667 1.00 79.25 74 TYR A CA 1
ATOM 581 C C . TYR A 1 74 ? -1.870 6.258 4.297 1.00 79.25 74 TYR A C 1
ATOM 583 O O . TYR A 1 74 ? -0.865 6.204 3.610 1.00 79.25 74 TYR A O 1
ATOM 591 N N . GLU A 1 75 ? -1.832 5.977 5.594 1.00 75.00 75 GLU A N 1
ATOM 592 C CA . GLU A 1 75 ? -0.572 5.893 6.350 1.00 75.00 75 GLU A CA 1
ATOM 593 C C . GLU A 1 75 ? 0.288 4.647 6.059 1.00 75.00 75 GLU A C 1
ATOM 595 O O . GLU A 1 75 ? 1.411 4.546 6.549 1.00 75.00 75 GLU A O 1
ATOM 600 N N . ARG A 1 76 ? -0.215 3.666 5.297 1.00 84.56 76 ARG A N 1
ATOM 601 C CA . ARG A 1 76 ? 0.435 2.351 5.156 1.00 84.56 76 ARG A CA 1
ATOM 602 C C . ARG A 1 76 ? 1.030 2.111 3.786 1.00 84.56 76 ARG A C 1
ATOM 604 O O . ARG A 1 76 ? 0.304 2.007 2.803 1.00 84.56 76 ARG A O 1
ATOM 611 N N . GLU A 1 77 ? 2.337 1.890 3.772 1.00 88.44 77 GLU A N 1
ATOM 612 C CA . GLU A 1 77 ? 3.104 1.464 2.602 1.00 88.44 77 GLU A CA 1
ATOM 613 C C . GLU A 1 77 ? 2.827 -0.007 2.259 1.00 88.44 77 GLU A C 1
ATOM 615 O O . GLU A 1 77 ? 2.747 -0.870 3.142 1.00 88.44 77 GLU A O 1
ATOM 620 N N . LEU A 1 78 ? 2.736 -0.308 0.968 1.00 90.94 78 LEU A N 1
ATOM 621 C CA . LEU A 1 78 ? 2.515 -1.655 0.449 1.00 90.94 78 LEU A CA 1
ATOM 622 C C . LEU A 1 78 ? 3.244 -1.865 -0.881 1.00 90.94 78 LEU A C 1
ATOM 624 O O . LEU A 1 78 ? 3.512 -0.908 -1.608 1.00 90.94 78 LEU A O 1
ATOM 628 N N . CYS A 1 79 ? 3.495 -3.129 -1.210 1.00 92.75 79 CYS A N 1
ATOM 629 C CA . CYS A 1 79 ? 4.032 -3.564 -2.494 1.00 92.75 79 CYS A CA 1
ATOM 630 C C . CYS A 1 79 ? 3.060 -4.564 -3.147 1.00 92.75 79 CYS A C 1
ATOM 632 O O . CYS A 1 79 ? 2.788 -5.598 -2.540 1.00 92.75 79 CYS A O 1
ATOM 634 N N . CYS A 1 80 ? 2.547 -4.303 -4.353 1.00 93.88 80 CYS A N 1
ATOM 635 C CA . CYS A 1 80 ? 1.634 -5.196 -5.083 1.00 93.88 80 CYS A CA 1
ATOM 636 C C . CYS A 1 80 ? 2.263 -5.829 -6.330 1.00 93.88 80 CYS A C 1
ATOM 638 O O . CYS A 1 80 ? 3.221 -5.305 -6.907 1.00 93.88 80 CYS A O 1
ATOM 640 N N . VAL A 1 81 ? 1.688 -6.959 -6.755 1.00 94.62 81 VAL A N 1
ATOM 641 C CA . VAL A 1 81 ? 2.034 -7.664 -8.001 1.00 94.62 81 VAL A CA 1
ATOM 642 C C . VAL A 1 81 ? 1.586 -6.883 -9.232 1.00 94.62 81 VAL A C 1
ATOM 644 O O . VAL A 1 81 ? 2.313 -6.862 -10.224 1.00 94.62 81 VAL A O 1
ATOM 647 N N . HIS A 1 82 ? 0.414 -6.249 -9.174 1.00 92.50 82 HIS A N 1
ATOM 648 C CA . HIS A 1 82 ? -0.181 -5.555 -10.310 1.00 92.50 82 HIS A CA 1
ATOM 649 C C . HIS A 1 82 ? -0.287 -4.049 -10.054 1.00 92.50 82 HIS A C 1
ATOM 651 O O . HIS A 1 82 ? -0.510 -3.606 -8.929 1.00 92.50 82 HIS A O 1
ATOM 657 N N . ASP A 1 83 ? -0.123 -3.251 -11.107 1.00 89.31 83 ASP A N 1
ATOM 658 C CA . ASP A 1 83 ? -0.287 -1.795 -11.066 1.00 89.31 83 ASP A CA 1
ATOM 659 C C . ASP A 1 83 ? -1.747 -1.376 -10.864 1.00 89.31 83 ASP A C 1
ATOM 661 O O . ASP A 1 83 ? -2.003 -0.375 -10.208 1.00 89.31 83 ASP A O 1
ATOM 665 N N . GLU A 1 84 ? -2.701 -2.164 -11.362 1.00 89.62 84 GLU A N 1
ATOM 666 C CA . GLU A 1 84 ? -4.142 -1.980 -11.131 1.00 89.62 84 GLU A CA 1
ATOM 667 C C . GLU A 1 84 ? -4.553 -2.062 -9.653 1.00 89.62 84 GLU A C 1
ATOM 669 O O . GLU A 1 84 ? -5.618 -1.570 -9.294 1.00 89.62 84 GLU A O 1
ATOM 674 N N . ASP A 1 85 ? -3.720 -2.650 -8.789 1.00 89.94 85 ASP A N 1
ATOM 675 C CA . ASP A 1 85 ? -3.940 -2.650 -7.340 1.00 89.94 85 ASP A CA 1
ATOM 676 C C . ASP A 1 85 ? -3.503 -1.313 -6.694 1.00 89.94 85 ASP A C 1
ATOM 678 O O . ASP A 1 85 ? -3.653 -1.126 -5.484 1.00 89.94 85 ASP A O 1
ATOM 682 N N . ILE A 1 86 ? -2.968 -0.365 -7.477 1.00 90.88 86 ILE A N 1
ATOM 683 C CA . ILE A 1 86 ? -2.538 0.972 -7.050 1.00 90.88 86 ILE A CA 1
ATOM 684 C C . ILE A 1 86 ? -3.483 2.034 -7.632 1.00 90.88 86 ILE A C 1
ATOM 686 O O . ILE A 1 86 ? -3.575 2.206 -8.845 1.00 90.88 86 ILE A O 1
ATOM 690 N N . GLY A 1 87 ? -4.145 2.810 -6.769 1.00 86.25 87 GLY A N 1
ATOM 691 C CA . GLY A 1 87 ? -5.127 3.817 -7.200 1.00 86.25 87 GLY A CA 1
ATOM 692 C C . GLY A 1 87 ? -6.561 3.288 -7.300 1.00 86.25 87 GLY A C 1
ATOM 693 O O . GLY A 1 87 ? -7.412 3.970 -7.871 1.00 86.25 87 GLY A O 1
ATOM 694 N N . ASP A 1 88 ? -6.827 2.093 -6.766 1.00 90.94 88 ASP A N 1
ATOM 695 C CA . ASP A 1 88 ? -8.119 1.408 -6.846 1.00 90.94 88 ASP A CA 1
ATOM 696 C C . ASP A 1 88 ? -8.728 1.183 -5.450 1.00 90.94 88 ASP A C 1
ATOM 698 O O . ASP A 1 88 ? -8.064 1.306 -4.419 1.00 90.94 88 ASP A O 1
ATOM 702 N N . THR A 1 89 ? -10.024 0.874 -5.402 1.00 94.19 89 THR A N 1
ATOM 703 C CA . THR A 1 89 ? -10.728 0.450 -4.186 1.00 94.19 89 THR A CA 1
ATOM 704 C C . THR A 1 89 ? -11.210 -0.981 -4.344 1.00 94.19 89 THR A C 1
ATOM 706 O O . THR A 1 89 ? -11.965 -1.294 -5.262 1.00 94.19 89 THR A O 1
ATOM 709 N N . PHE A 1 90 ? -10.799 -1.859 -3.434 1.00 95.06 90 PHE A N 1
ATOM 710 C CA . PHE A 1 90 ? -11.065 -3.288 -3.547 1.00 95.06 90 PHE A CA 1
ATOM 711 C C . PHE A 1 90 ? -11.220 -3.983 -2.194 1.00 95.06 90 PHE A C 1
ATOM 713 O O . PHE A 1 90 ? -10.989 -3.416 -1.123 1.00 95.06 90 PHE A O 1
ATOM 720 N N . TYR A 1 91 ? -11.656 -5.241 -2.247 1.00 95.25 91 TYR A N 1
ATOM 721 C CA . TYR A 1 91 ? -11.895 -6.051 -1.062 1.00 95.25 91 TYR A CA 1
ATOM 722 C C . TYR A 1 91 ? -10.600 -6.640 -0.470 1.00 95.25 91 TYR A C 1
ATOM 724 O O . TYR A 1 91 ? -9.619 -6.854 -1.185 1.00 95.25 91 TYR A O 1
ATOM 732 N N . PRO A 1 92 ? -10.578 -6.931 0.844 1.00 94.06 92 PRO A N 1
ATOM 733 C CA . PRO A 1 92 ? -9.378 -7.387 1.548 1.00 94.06 92 PRO A CA 1
ATOM 734 C C . PRO A 1 92 ? -8.746 -8.674 1.013 1.00 94.06 92 PRO A C 1
ATOM 736 O O . PRO A 1 92 ? -7.554 -8.887 1.198 1.00 94.06 92 PRO A O 1
ATOM 739 N N . ASP A 1 93 ? -9.509 -9.542 0.354 1.00 95.75 93 ASP A N 1
ATOM 740 C CA . ASP A 1 93 ? -8.984 -10.745 -0.292 1.00 95.75 93 ASP A CA 1
ATOM 741 C C . ASP A 1 93 ? -7.993 -10.402 -1.410 1.00 95.75 93 ASP A C 1
ATOM 743 O O . ASP A 1 93 ? -6.933 -11.022 -1.495 1.00 95.75 93 ASP A O 1
ATOM 747 N N . ARG A 1 94 ? -8.276 -9.366 -2.209 1.00 95.25 94 ARG A N 1
ATOM 748 C CA . ARG A 1 94 ? -7.342 -8.872 -3.229 1.00 95.25 94 ARG A CA 1
ATOM 749 C C . ARG A 1 94 ? -6.087 -8.282 -2.582 1.00 95.25 94 ARG A C 1
ATOM 751 O O . ARG A 1 94 ? -4.992 -8.581 -3.040 1.00 95.25 94 ARG A O 1
ATOM 758 N N . LEU A 1 95 ? -6.219 -7.565 -1.459 1.00 94.31 95 LEU A N 1
ATOM 759 C CA . LEU A 1 95 ? -5.063 -7.068 -0.693 1.00 94.31 95 LEU A CA 1
ATOM 760 C C . LEU A 1 95 ? -4.152 -8.211 -0.225 1.00 94.31 95 LEU A C 1
ATOM 762 O O . LEU A 1 95 ? -2.943 -8.148 -0.418 1.00 94.31 95 LEU A O 1
ATOM 766 N N . ILE A 1 96 ? -4.734 -9.235 0.402 1.00 94.44 96 ILE A N 1
ATOM 767 C CA . ILE A 1 96 ? -3.993 -10.356 0.997 1.00 94.44 96 ILE A CA 1
ATOM 768 C C . ILE A 1 96 ? -3.289 -11.190 -0.081 1.00 94.44 96 ILE A C 1
ATOM 770 O O . ILE A 1 96 ? -2.186 -11.679 0.145 1.00 94.44 96 ILE A O 1
ATOM 774 N N . ASN A 1 97 ? -3.911 -11.355 -1.249 1.00 94.75 97 ASN A N 1
ATOM 775 C CA . ASN A 1 97 ? -3.367 -12.193 -2.317 1.00 94.75 97 ASN A CA 1
ATOM 776 C C . ASN A 1 97 ? -2.356 -11.459 -3.203 1.00 94.75 97 ASN A C 1
ATOM 778 O O . ASN A 1 97 ? -1.389 -12.073 -3.657 1.00 94.75 97 ASN A O 1
ATOM 782 N N . ASN A 1 98 ? -2.572 -10.166 -3.450 1.00 95.69 98 ASN A N 1
ATOM 783 C CA . ASN A 1 98 ? -1.813 -9.434 -4.459 1.00 95.69 98 ASN A CA 1
ATOM 784 C C . ASN A 1 98 ? -0.791 -8.470 -3.874 1.00 95.69 98 ASN A C 1
ATOM 786 O O . ASN A 1 98 ? 0.021 -7.945 -4.633 1.00 95.69 98 ASN A O 1
ATOM 790 N N . CYS A 1 99 ? -0.807 -8.218 -2.565 1.00 94.44 99 CYS A N 1
ATOM 791 C CA . CYS A 1 99 ? 0.052 -7.211 -1.965 1.00 94.44 99 CYS A CA 1
ATOM 792 C C . CYS A 1 99 ? 0.727 -7.710 -0.686 1.00 94.44 99 CYS A C 1
ATOM 794 O O . CYS A 1 99 ? 0.207 -8.534 0.065 1.00 94.44 99 CYS A O 1
ATOM 796 N N . LYS A 1 100 ? 1.917 -7.175 -0.432 1.00 93.31 100 LYS A N 1
ATOM 797 C CA . LYS A 1 100 ? 2.754 -7.459 0.729 1.00 93.31 100 LYS A CA 1
ATOM 798 C C . LYS A 1 100 ? 3.082 -6.176 1.464 1.00 93.31 100 LYS A C 1
ATOM 800 O O . LYS A 1 100 ? 3.163 -5.095 0.875 1.00 93.31 100 LYS A O 1
ATOM 805 N N . GLN A 1 101 ? 3.333 -6.320 2.754 1.00 91.12 101 GLN A N 1
ATOM 806 C CA . GLN A 1 101 ? 4.065 -5.313 3.502 1.00 91.12 101 GLN A CA 1
ATOM 807 C C . GLN A 1 101 ? 5.504 -5.254 2.975 1.00 91.12 101 GLN A C 1
ATOM 809 O O . GLN A 1 101 ? 6.024 -6.235 2.442 1.00 91.12 101 GLN A O 1
ATOM 814 N N . ILE A 1 102 ? 6.175 -4.119 3.143 1.00 88.25 102 ILE A N 1
ATOM 815 C CA . ILE A 1 102 ? 7.531 -3.905 2.609 1.00 88.25 102 ILE A CA 1
ATOM 816 C C . ILE A 1 102 ? 8.592 -4.866 3.190 1.00 88.25 102 ILE A C 1
ATOM 818 O O . ILE A 1 102 ? 9.674 -5.011 2.630 1.00 88.25 102 ILE A O 1
ATOM 822 N N . ASP A 1 103 ? 8.320 -5.552 4.302 1.00 87.25 103 ASP A N 1
ATOM 823 C CA . ASP A 1 103 ? 9.183 -6.618 4.830 1.00 87.25 103 ASP A CA 1
ATOM 824 C C . ASP A 1 103 ? 8.876 -8.014 4.279 1.00 87.25 103 ASP A C 1
ATOM 826 O O . ASP A 1 103 ? 9.492 -8.986 4.719 1.00 87.25 103 ASP A O 1
ATOM 830 N N . GLY A 1 104 ? 7.958 -8.121 3.320 1.00 88.94 104 GLY A N 1
ATOM 831 C CA . GLY A 1 104 ? 7.525 -9.384 2.733 1.00 88.94 104 GLY A CA 1
ATOM 832 C C . GLY A 1 104 ? 6.408 -10.086 3.499 1.00 88.94 104 GLY A C 1
ATOM 833 O O . GLY A 1 104 ? 5.939 -11.130 3.041 1.00 88.94 104 GLY A O 1
ATOM 834 N N . THR A 1 105 ? 5.962 -9.553 4.640 1.00 91.06 105 THR A N 1
ATOM 835 C CA . THR A 1 105 ? 4.867 -10.164 5.396 1.00 91.06 105 THR A CA 1
ATOM 836 C C . THR A 1 105 ? 3.512 -9.921 4.733 1.00 91.06 105 THR A C 1
ATOM 838 O O . THR A 1 105 ? 3.290 -8.939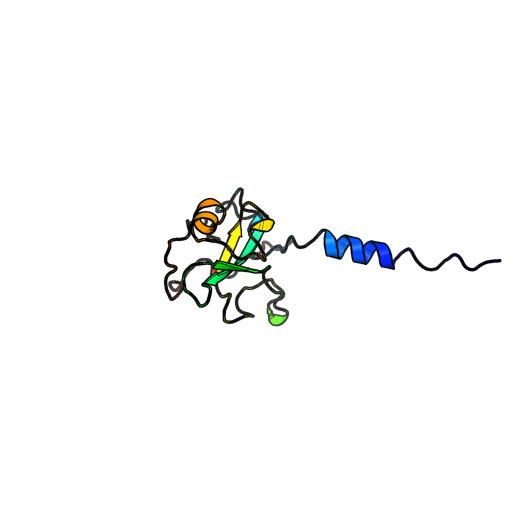 4.020 1.00 91.06 105 THR A O 1
ATOM 841 N N . ASP A 1 106 ? 2.593 -10.859 4.953 1.00 91.25 106 ASP A N 1
ATOM 842 C CA . ASP A 1 106 ? 1.214 -10.752 4.489 1.00 91.25 106 ASP A CA 1
ATOM 843 C C . ASP A 1 106 ? 0.441 -9.685 5.262 1.00 91.25 106 ASP A C 1
ATOM 845 O O . ASP A 1 106 ? 0.651 -9.469 6.460 1.00 91.25 106 ASP A O 1
ATOM 849 N N . PHE A 1 107 ? -0.511 -9.042 4.590 1.00 90.56 107 PHE A N 1
ATOM 850 C CA . PHE A 1 107 ? -1.521 -8.261 5.291 1.00 90.56 107 PHE A CA 1
ATOM 851 C C . PHE A 1 107 ? -2.472 -9.184 6.060 1.00 90.56 107 PHE A C 1
ATOM 853 O O . PHE A 1 107 ? -2.825 -10.271 5.608 1.00 90.56 107 PHE A O 1
ATOM 860 N N . GLN A 1 108 ? -2.921 -8.728 7.228 1.00 89.25 108 GLN A N 1
ATOM 861 C CA . GLN A 1 108 ? -3.989 -9.376 7.988 1.00 89.25 108 GLN A CA 1
ATOM 862 C C . GLN A 1 108 ? -5.243 -8.512 7.956 1.00 89.25 108 GLN A C 1
ATOM 864 O O . GLN A 1 108 ? -5.148 -7.291 8.050 1.00 89.25 108 GLN A O 1
ATOM 869 N N . TRP A 1 109 ? -6.414 -9.143 7.853 1.00 86.75 109 TRP A N 1
ATOM 870 C CA . TRP A 1 109 ? -7.697 -8.448 7.903 1.00 86.75 109 TRP A CA 1
ATOM 871 C C . TRP A 1 109 ? -8.535 -8.892 9.114 1.00 86.75 109 TRP A C 1
ATOM 873 O O . TRP A 1 109 ? -8.657 -10.098 9.340 1.00 86.75 109 TRP A O 1
ATOM 883 N N . PRO A 1 110 ? -9.162 -7.965 9.865 1.00 87.44 110 PRO A N 1
ATOM 884 C CA . PRO A 1 110 ? -9.096 -6.508 9.716 1.00 87.44 110 PRO A CA 1
ATOM 885 C C . PRO A 1 110 ? -7.692 -5.960 9.983 1.00 87.44 110 PRO A C 1
ATOM 887 O O . PRO A 1 110 ? -6.926 -6.531 10.759 1.00 87.44 110 PRO A O 1
ATOM 890 N N . LEU A 1 111 ? -7.361 -4.843 9.333 1.00 82.75 111 LEU A N 1
ATOM 891 C CA . LEU A 1 111 ? -6.113 -4.141 9.603 1.00 82.75 111 LEU A CA 1
ATOM 892 C C . LEU A 1 111 ? -6.073 -3.707 11.077 1.00 82.75 111 LEU A C 1
ATOM 894 O O . LEU A 1 111 ? -7.066 -3.212 11.613 1.00 82.75 111 LEU A O 1
ATOM 898 N N . LEU A 1 112 ? -4.917 -3.862 11.730 1.00 74.31 112 LEU A N 1
ATOM 899 C CA . LEU A 1 112 ? -4.709 -3.302 13.070 1.00 74.31 112 LEU A CA 1
ATOM 900 C C . LEU A 1 112 ? -4.999 -1.790 13.056 1.00 74.31 112 LEU A C 1
ATOM 902 O O . LEU A 1 112 ? -4.719 -1.149 12.051 1.00 74.31 112 LEU A O 1
ATOM 906 N N . PRO A 1 113 ? -5.523 -1.185 14.129 1.00 65.00 113 PRO A N 1
ATOM 907 C CA . PRO A 1 113 ? -5.820 0.251 14.152 1.00 65.00 113 PRO A CA 1
ATOM 908 C C . PRO A 1 113 ? -4.565 1.137 14.152 1.00 65.00 113 PRO A C 1
ATOM 910 O O . PRO A 1 113 ? -4.646 2.308 13.809 1.00 65.00 113 PRO A O 1
ATOM 913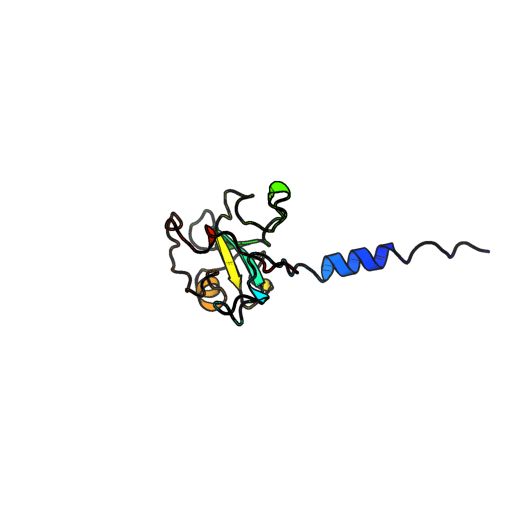 N N . TYR A 1 114 ? -3.409 0.586 14.517 1.00 62.44 114 TYR A N 1
ATOM 914 C CA . TYR A 1 114 ? -2.112 1.255 14.472 1.00 62.44 114 TYR A CA 1
ATOM 915 C C . TYR A 1 114 ? -1.060 0.292 13.932 1.00 62.44 114 TYR A C 1
ATOM 917 O O . TYR A 1 114 ? -1.206 -0.931 14.035 1.00 62.44 114 TYR A O 1
ATOM 925 N N . TRP A 1 115 ? -0.009 0.850 13.342 1.00 62.59 115 TRP A N 1
ATOM 926 C CA . TRP A 1 115 ? 1.167 0.081 12.965 1.00 62.59 115 TRP A CA 1
ATOM 927 C C . TRP A 1 115 ? 2.057 -0.115 14.203 1.00 62.59 115 TRP A C 1
ATOM 929 O O . TRP A 1 115 ? 2.243 0.836 14.968 1.00 62.59 115 TRP A O 1
ATOM 939 N N . PRO A 1 116 ? 2.546 -1.334 14.488 1.00 57.81 116 PRO A N 1
ATOM 940 C CA . PRO A 1 116 ? 3.378 -1.561 15.663 1.00 57.81 116 PRO A CA 1
ATOM 941 C C . PRO A 1 116 ? 4.695 -0.785 15.536 1.00 57.81 116 PRO A C 1
ATOM 943 O O . PRO A 1 116 ? 5.316 -0.791 14.478 1.00 57.81 116 PRO A O 1
ATOM 946 N N . SER A 1 117 ? 5.132 -0.118 16.606 1.00 50.88 117 SER A N 1
ATOM 947 C CA . SER A 1 117 ? 6.384 0.650 16.595 1.00 50.88 117 SER A CA 1
ATOM 948 C C . SER A 1 117 ? 7.590 -0.218 16.233 1.00 50.88 117 SER A C 1
ATOM 950 O O . SER A 1 117 ? 7.729 -1.331 16.744 1.00 50.88 117 SER A O 1
ATOM 952 N N . GLY A 1 118 ? 8.491 0.324 15.409 1.00 54.94 118 GLY A N 1
ATOM 953 C CA . GLY A 1 118 ? 9.652 -0.413 14.900 1.00 54.94 118 GLY A CA 1
ATOM 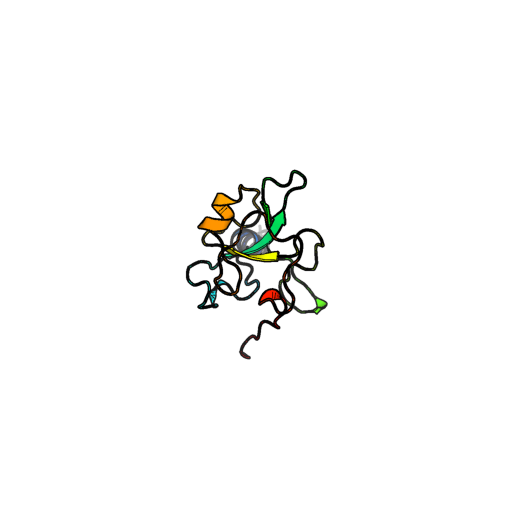954 C C . GLY A 1 118 ? 9.315 -1.243 13.668 1.00 54.94 118 GLY A C 1
ATOM 955 O O . GLY A 1 118 ? 10.048 -2.171 13.320 1.00 54.94 118 GLY A O 1
ATOM 956 N N . SER A 1 119 ? 8.198 -0.920 13.025 1.00 59.72 119 SER A N 1
ATOM 957 C CA . SER A 1 119 ? 7.825 -1.558 11.787 1.00 59.72 119 SER A CA 1
ATOM 958 C C . SER A 1 119 ? 8.786 -1.169 10.670 1.00 59.72 119 SER A C 1
ATOM 960 O O . SER A 1 119 ? 9.399 -0.103 10.711 1.00 59.72 119 SER A O 1
ATOM 962 N N . PRO A 1 120 ? 8.882 -1.989 9.620 1.00 60.56 120 PRO A N 1
ATOM 963 C CA . PRO A 1 120 ? 9.734 -1.710 8.468 1.00 60.56 120 PRO A CA 1
ATOM 964 C C . PRO A 1 120 ? 9.514 -0.316 7.859 1.00 60.56 120 PRO A C 1
ATOM 966 O O . PRO A 1 120 ? 10.450 0.269 7.325 1.00 60.56 120 PRO A O 1
ATOM 969 N N . GLN A 1 121 ? 8.287 0.212 7.962 1.00 62.34 121 GLN A N 1
ATOM 970 C CA . GLN A 1 121 ? 7.890 1.528 7.444 1.00 62.34 121 GLN A CA 1
ATOM 971 C C . GLN A 1 121 ? 8.536 2.668 8.245 1.00 62.34 121 GLN A C 1
ATOM 973 O O . GLN A 1 121 ? 8.803 3.725 7.694 1.00 62.34 121 GLN A O 1
ATOM 978 N N . ASP A 1 122 ? 8.865 2.435 9.520 1.00 55.25 122 ASP A N 1
ATOM 979 C CA . ASP A 1 122 ? 9.553 3.394 10.393 1.00 55.25 122 ASP A CA 1
ATOM 980 C C . ASP A 1 122 ? 11.067 3.448 10.121 1.00 55.25 122 ASP A C 1
ATOM 982 O O . ASP A 1 122 ? 11.771 4.323 10.634 1.00 55.25 122 ASP A O 1
ATOM 986 N N . GLN A 1 123 ? 11.609 2.487 9.362 1.00 58.53 123 GLN A N 1
ATOM 987 C CA . GLN A 1 123 ? 13.037 2.447 9.086 1.00 58.53 123 GLN A CA 1
ATOM 988 C C . GLN A 1 123 ? 13.390 3.429 7.962 1.00 58.53 123 GLN A C 1
ATOM 990 O O . GLN A 1 123 ? 12.716 3.479 6.930 1.00 58.53 123 GLN A O 1
ATOM 995 N N . PRO A 1 124 ? 14.488 4.196 8.098 1.00 54.59 124 PRO A N 1
ATOM 996 C CA . PRO A 1 124 ? 15.039 4.909 6.963 1.00 54.59 124 PRO A CA 1
ATOM 997 C C . PRO A 1 124 ? 15.391 3.881 5.887 1.00 54.59 124 PRO A C 1
ATOM 999 O O . PRO A 1 124 ? 16.244 3.011 6.074 1.00 54.59 124 PRO A O 1
ATOM 1002 N N . HIS A 1 125 ? 14.681 3.971 4.768 1.00 56.97 125 HIS A N 1
ATOM 1003 C CA . HIS A 1 125 ? 14.943 3.191 3.572 1.00 56.97 125 HIS A CA 1
ATOM 1004 C C . HIS A 1 125 ? 16.303 3.641 3.037 1.00 56.97 125 HIS A C 1
ATOM 1006 O O . HIS A 1 125 ? 16.430 4.695 2.415 1.00 56.97 125 HIS A O 1
ATOM 1012 N N . ASN A 1 126 ? 17.350 2.904 3.405 1.00 45.75 126 ASN A N 1
ATOM 1013 C CA . ASN A 1 126 ? 18.714 3.206 3.001 1.00 45.75 126 ASN A CA 1
ATOM 1014 C C . ASN A 1 126 ? 18.846 2.950 1.500 1.00 45.75 126 ASN A C 1
ATOM 1016 O O . ASN A 1 126 ? 18.917 1.798 1.076 1.00 45.75 126 ASN A O 1
ATOM 1020 N N . HIS A 1 127 ? 18.947 4.012 0.706 1.00 45.19 127 HIS A N 1
ATOM 1021 C CA . HIS A 1 127 ? 19.550 3.886 -0.612 1.00 45.19 127 HIS A CA 1
ATOM 1022 C C . HIS A 1 127 ? 21.051 3.603 -0.436 1.00 45.19 127 HIS A C 1
ATOM 1024 O O . HIS A 1 127 ? 21.716 4.311 0.331 1.00 45.19 127 HIS A O 1
ATOM 1030 N N . PRO A 1 128 ? 21.625 2.611 -1.140 1.00 33.28 128 PRO A N 1
ATOM 1031 C CA . PRO A 1 128 ? 23.055 2.635 -1.383 1.00 33.28 128 PRO A CA 1
ATOM 1032 C C . PRO A 1 128 ? 23.371 3.920 -2.168 1.00 33.28 128 PRO A C 1
ATOM 1034 O O . PRO A 1 128 ? 22.602 4.280 -3.063 1.00 33.28 128 PRO A O 1
ATOM 1037 N N . PRO A 1 129 ? 24.460 4.635 -1.843 1.00 35.56 129 PRO A N 1
ATOM 1038 C CA . PRO A 1 129 ? 24.889 5.767 -2.649 1.00 35.56 129 PRO A CA 1
ATOM 1039 C C . PRO A 1 129 ? 25.198 5.276 -4.070 1.00 35.56 129 PRO A C 1
ATOM 1041 O O . PRO A 1 129 ? 25.929 4.296 -4.236 1.00 35.56 129 PRO A O 1
ATOM 1044 N N . SER A 1 130 ? 24.592 5.942 -5.055 1.00 36.81 130 SER A N 1
ATOM 1045 C CA . SER A 1 130 ? 24.859 5.776 -6.488 1.00 36.81 130 SER A CA 1
ATOM 1046 C C . SER A 1 130 ? 26.320 6.021 -6.852 1.00 36.81 130 SER A C 1
ATOM 1048 O O . SER A 1 130 ? 26.952 6.899 -6.217 1.00 36.81 130 SER A O 1
#

Foldseek 3Di:
DDPPDDDDPVVVVVVCVVVDLQFCALVCCPQPLNPLQSRKWFWAQDPVLFKIFIARFDQDPVVRGGAQVVDPRRHAMKTFNDPCSHGDIGGVVCQQPTIAGSNNHGADPPHDPDDDPPDPNPDDSDDDDD

Sequence (130 aa):
MQVSKMIPISVVLLIQSMMTCYVQGFDCQNNYKVWGFPHAGCLKVTADGKQVATIAPPWNEERSRYYCDLDSEYERELCCVHDEDIGDTFYPDRLINNCKQIDGTDFQWPLLPYWPSGSPQDQPHNHPPS

pLDDT: mean 75.11, std 18.59, range [33.28, 95.75]

Organism: NCBI:txid56615

Radius of gyration: 17.69 Å; chains: 1; bounding box: 42×42×63 Å

Secondary structure (DSSP, 8-state):
----SS-SHHHHHHHHHHH------TTTTT-GGGTT--EEEEEEE-TTSS-EEEEPPPEETTTTEE-GGGSTT--EEEEESSGGGSS-EE-HHHHHHHEE-TTSPBP-SSPPSSPPTT-GGGS---PPP-